Protein AF-A0A432QR15-F1 (afdb_monomer_lite)

Secondary structure (DSSP, 8-state):
--GGG-SSHHHHHHHHHHHHHTT-----S-HHHHHHHHHHHHHHHHH--------SSHHHHHHHHHHHHHHHGGG------

pLDDT: mean 71.97, std 10.01, range [46.84, 88.56]

Foldseek 3Di:
DDPVVDPDPVSVVVVVVVCVVVVNDDDDPDPVVVVVVVVVSVVVVVVPPDDDDDDPDPVVVVVVVVVCCVVQPPNDDDDDD

Structure (mmCIF, N/CA/C/O backbone):
data_AF-A0A432QR15-F1
#
_entry.id   AF-A0A432QR15-F1
#
loop_
_atom_site.group_PDB
_atom_site.id
_atom_site.type_symbol
_atom_site.label_atom_id
_atom_site.label_alt_id
_atom_site.label_comp_id
_atom_site.label_asym_id
_atom_site.label_entity_id
_atom_site.label_seq_id
_atom_site.pdbx_PDB_ins_code
_atom_site.Cartn_x
_atom_site.Cartn_y
_atom_site.Cartn_z
_atom_site.occupancy
_atom_site.B_iso_or_equiv
_atom_site.auth_seq_id
_atom_site.auth_comp_id
_atom_site.auth_asym_id
_atom_site.auth_atom_id
_atom_site.pdbx_PDB_model_num
ATOM 1 N N . MET A 1 1 ? 23.385 1.736 -22.490 1.00 49.28 1 MET A N 1
ATOM 2 C CA . MET A 1 1 ? 23.155 2.946 -21.646 1.00 49.28 1 MET A CA 1
ATOM 3 C C . MET A 1 1 ? 22.715 2.488 -20.264 1.00 49.28 1 MET A C 1
ATOM 5 O O . MET A 1 1 ? 21.668 1.863 -20.172 1.00 49.28 1 MET A O 1
ATOM 9 N N . GLY A 1 2 ? 23.510 2.734 -19.220 1.00 46.84 2 GLY A N 1
ATOM 10 C CA . GLY A 1 2 ? 23.182 2.310 -17.854 1.00 46.84 2 GLY A CA 1
ATOM 11 C C . GLY A 1 2 ? 22.242 3.287 -17.142 1.00 46.84 2 GLY A C 1
ATOM 12 O O . GLY A 1 2 ? 22.388 4.502 -17.282 1.00 46.84 2 GLY A O 1
ATOM 13 N N . PHE A 1 3 ? 21.314 2.760 -16.337 1.00 56.25 3 PHE A N 1
ATOM 14 C CA . PHE A 1 3 ? 20.426 3.530 -15.449 1.00 56.25 3 PHE A CA 1
ATOM 15 C C . PHE A 1 3 ? 21.166 4.220 -14.282 1.00 56.25 3 PHE A C 1
ATOM 17 O O . PHE A 1 3 ? 20.542 4.865 -13.448 1.00 56.25 3 PHE A O 1
ATOM 24 N N . GLU A 1 4 ? 22.502 4.163 -14.252 1.00 57.22 4 GLU A N 1
ATOM 25 C CA . GLU A 1 4 ? 23.383 4.795 -13.255 1.00 57.22 4 GLU A CA 1
ATOM 26 C C . GLU A 1 4 ? 23.275 6.333 -13.200 1.00 57.22 4 GLU A C 1
ATOM 28 O O . GLU A 1 4 ? 23.865 6.971 -12.331 1.00 57.22 4 GLU A O 1
ATOM 33 N N . ARG A 1 5 ? 22.540 6.952 -14.133 1.00 64.88 5 ARG A N 1
ATOM 34 C CA . ARG A 1 5 ? 22.347 8.406 -14.199 1.00 64.88 5 ARG A CA 1
ATOM 35 C C . ARG A 1 5 ? 21.180 8.917 -13.344 1.00 64.88 5 ARG A C 1
ATOM 37 O O . ARG A 1 5 ? 21.110 10.122 -13.107 1.00 64.88 5 ARG A O 1
ATOM 44 N N . PHE A 1 6 ? 20.281 8.042 -12.900 1.00 67.56 6 PHE A N 1
ATOM 45 C CA . PHE A 1 6 ? 19.085 8.428 -12.147 1.00 67.56 6 PHE A CA 1
ATOM 46 C C . PHE A 1 6 ? 19.329 8.301 -10.642 1.00 67.56 6 PHE A C 1
ATOM 48 O O . PHE A 1 6 ? 19.968 7.347 -10.196 1.00 67.56 6 PHE A O 1
ATOM 55 N N . LYS A 1 7 ? 18.863 9.277 -9.850 1.00 66.12 7 LYS A N 1
ATOM 56 C CA . LYS A 1 7 ? 19.124 9.313 -8.400 1.00 66.12 7 LYS A CA 1
ATOM 57 C C . LYS A 1 7 ? 18.051 8.590 -7.590 1.00 66.12 7 LYS A C 1
ATOM 59 O O . LYS A 1 7 ? 18.279 8.320 -6.411 1.00 66.12 7 LYS A O 1
ATOM 64 N N . SER A 1 8 ? 16.906 8.278 -8.192 1.00 72.19 8 SER A N 1
ATOM 65 C CA . SER A 1 8 ? 15.814 7.543 -7.557 1.00 72.19 8 SER A CA 1
ATOM 66 C C . SER A 1 8 ? 15.012 6.720 -8.566 1.00 72.19 8 SER A C 1
ATOM 68 O O . SER A 1 8 ? 14.991 7.016 -9.761 1.00 72.19 8 SER A O 1
ATOM 70 N N . ASP A 1 9 ? 14.308 5.705 -8.060 1.00 70.06 9 ASP A N 1
ATOM 71 C CA . ASP A 1 9 ? 13.393 4.875 -8.852 1.00 70.06 9 ASP A CA 1
ATOM 72 C C . ASP A 1 9 ? 12.219 5.700 -9.431 1.00 70.06 9 ASP A C 1
ATOM 74 O O . ASP A 1 9 ? 11.715 5.378 -10.504 1.00 70.06 9 ASP A O 1
ATOM 78 N N . GLU A 1 10 ? 11.811 6.789 -8.767 1.00 72.12 10 GLU A N 1
ATOM 79 C CA . GLU A 1 10 ? 10.792 7.730 -9.270 1.00 72.12 10 GLU A CA 1
ATOM 80 C C . GLU A 1 10 ? 11.266 8.481 -10.520 1.00 72.12 10 GLU A C 1
ATOM 82 O O . GLU A 1 10 ? 10.542 8.514 -11.513 1.00 72.12 10 GLU A O 1
ATOM 87 N N . GLU A 1 11 ? 12.507 8.984 -10.533 1.00 71.88 11 GLU A N 1
ATOM 88 C CA . GLU A 1 11 ? 13.061 9.662 -11.716 1.00 71.88 11 GLU A CA 1
ATOM 89 C C . GLU A 1 11 ? 13.169 8.718 -12.922 1.00 71.88 11 GLU A C 1
ATOM 91 O O . GLU A 1 11 ? 13.032 9.148 -14.069 1.00 71.88 11 GLU A O 1
ATOM 96 N N . ILE A 1 12 ? 13.400 7.425 -12.673 1.00 74.06 12 ILE A N 1
ATOM 97 C CA . ILE A 1 12 ? 13.429 6.399 -13.720 1.00 74.06 12 ILE A CA 1
ATOM 98 C C . ILE A 1 12 ? 12.032 6.218 -14.318 1.00 74.06 12 ILE A C 1
ATOM 100 O O . ILE A 1 12 ? 11.898 6.172 -15.540 1.00 74.06 12 ILE A O 1
ATOM 104 N N . MET A 1 13 ? 10.998 6.132 -13.478 1.00 71.75 13 MET A N 1
ATOM 105 C CA . MET A 1 13 ? 9.616 5.926 -13.923 1.00 71.75 13 MET A CA 1
ATOM 106 C C . MET A 1 13 ? 9.075 7.147 -14.674 1.00 71.75 13 MET A C 1
ATOM 108 O O . MET A 1 13 ? 8.528 6.982 -15.761 1.00 71.75 13 MET A O 1
ATOM 112 N N . GLU A 1 14 ? 9.312 8.364 -14.173 1.00 79.06 14 GLU A N 1
ATOM 113 C CA . GLU A 1 14 ? 8.925 9.602 -14.868 1.00 79.06 14 GLU A CA 1
ATOM 114 C C . GLU A 1 14 ? 9.640 9.755 -16.217 1.00 79.06 14 GLU A C 1
ATOM 116 O O . GLU A 1 14 ? 9.046 10.190 -17.206 1.00 79.06 14 GLU A O 1
ATOM 121 N N . TRP A 1 15 ? 10.921 9.380 -16.292 1.00 78.81 15 TRP A N 1
ATOM 122 C CA . TRP A 1 15 ? 11.647 9.365 -17.560 1.00 78.81 15 TRP A CA 1
ATOM 123 C C . TRP A 1 15 ? 11.064 8.331 -18.533 1.00 78.81 15 TRP A C 1
ATOM 125 O O . TRP A 1 15 ? 10.853 8.648 -19.704 1.00 78.81 15 TRP A O 1
ATOM 135 N N . PHE A 1 16 ? 10.746 7.125 -18.055 1.00 71.56 16 PHE A N 1
ATOM 136 C CA . PHE A 1 16 ? 10.138 6.075 -18.873 1.00 71.56 16 PHE A CA 1
ATOM 137 C C . PHE A 1 16 ? 8.764 6.467 -19.418 1.00 71.56 16 PHE A C 1
ATOM 139 O O . PHE A 1 16 ? 8.491 6.224 -20.594 1.00 71.56 16 PHE A O 1
ATOM 146 N N . GLU A 1 17 ? 7.910 7.069 -18.589 1.00 73.38 17 GLU A N 1
ATOM 147 C CA . GLU A 1 17 ? 6.593 7.550 -19.014 1.00 73.38 17 GLU A CA 1
ATOM 148 C C . GLU A 1 17 ? 6.730 8.615 -20.103 1.00 73.38 17 GLU A C 1
ATOM 150 O O . GLU A 1 17 ? 6.110 8.489 -21.160 1.00 73.38 17 GLU A O 1
ATOM 155 N N . ARG A 1 18 ? 7.628 9.591 -19.918 1.00 75.88 18 ARG A N 1
ATOM 156 C CA . ARG A 1 18 ? 7.863 10.649 -20.912 1.00 75.88 18 ARG A CA 1
ATOM 157 C C . ARG A 1 18 ? 8.415 10.126 -22.235 1.00 75.88 18 ARG A C 1
ATOM 159 O O . ARG A 1 18 ? 7.983 10.590 -23.288 1.00 75.88 18 ARG A O 1
ATOM 166 N N . GLU A 1 19 ? 9.358 9.185 -22.216 1.00 70.94 19 GLU A N 1
ATOM 167 C CA . GLU A 1 19 ? 9.901 8.602 -23.452 1.00 70.94 19 GLU A CA 1
ATOM 168 C C . GLU A 1 19 ? 8.867 7.715 -24.168 1.00 70.94 19 GLU A C 1
ATOM 170 O O . GLU A 1 19 ? 8.786 7.753 -25.398 1.00 70.94 19 GLU A O 1
ATOM 175 N N . MET A 1 20 ? 8.023 6.979 -23.428 1.00 68.31 20 MET A N 1
ATOM 176 C CA . MET A 1 20 ? 6.898 6.238 -24.016 1.00 68.31 20 MET A CA 1
ATOM 177 C C . MET A 1 20 ? 5.850 7.164 -24.638 1.00 68.31 20 MET A C 1
ATOM 179 O O . MET A 1 20 ? 5.425 6.909 -25.764 1.00 68.31 20 MET A O 1
ATOM 183 N N . GLU A 1 21 ? 5.450 8.239 -23.951 1.00 72.19 21 GLU A N 1
ATOM 184 C CA . GLU A 1 21 ? 4.515 9.236 -24.495 1.00 72.19 21 GLU A CA 1
ATOM 185 C C . GLU A 1 21 ? 5.084 9.940 -25.734 1.00 72.19 21 GLU A C 1
ATOM 187 O O . GLU A 1 21 ? 4.349 10.236 -26.677 1.00 72.19 21 GLU A O 1
ATOM 192 N N . ALA A 1 22 ? 6.400 10.160 -25.770 1.00 73.69 22 ALA A N 1
ATOM 193 C CA . ALA A 1 22 ? 7.098 10.716 -26.925 1.00 73.69 22 ALA A CA 1
ATOM 194 C C . ALA A 1 22 ? 7.280 9.710 -28.081 1.00 73.69 22 ALA A C 1
ATOM 196 O O . ALA A 1 22 ? 7.703 10.104 -29.169 1.00 73.69 22 ALA A O 1
ATOM 197 N N . GLY A 1 23 ? 6.977 8.422 -27.873 1.00 62.09 23 GLY A N 1
ATOM 198 C CA . GLY A 1 23 ? 7.203 7.360 -28.858 1.00 62.09 23 GLY A CA 1
ATOM 199 C C . GLY A 1 23 ? 8.686 7.053 -29.107 1.00 62.09 23 GLY A C 1
ATOM 200 O O . GLY A 1 23 ? 9.031 6.457 -30.130 1.00 62.09 23 GLY A O 1
ATOM 201 N N . ASN A 1 24 ? 9.569 7.457 -28.191 1.00 63.12 24 ASN A N 1
ATOM 202 C CA . ASN A 1 24 ? 11.001 7.215 -28.276 1.00 63.12 24 ASN A CA 1
ATOM 203 C C . ASN A 1 24 ? 11.325 5.828 -27.720 1.00 63.12 24 ASN A C 1
ATOM 205 O O . ASN A 1 24 ? 11.417 5.600 -26.514 1.00 63.12 24 ASN A O 1
ATOM 209 N N . PHE A 1 25 ? 11.534 4.874 -28.621 1.00 58.41 25 PHE A N 1
ATOM 210 C CA . PHE A 1 25 ? 11.966 3.536 -28.244 1.00 58.41 25 PHE A CA 1
ATOM 211 C C . PHE A 1 25 ? 13.481 3.519 -28.041 1.00 58.41 25 PHE A C 1
ATOM 213 O O . PHE A 1 25 ? 14.257 3.522 -28.998 1.00 58.41 25 PHE A O 1
ATOM 220 N N . VAL A 1 26 ? 13.909 3.490 -26.780 1.00 60.44 26 VAL A N 1
ATOM 221 C CA . VAL A 1 26 ? 15.322 3.335 -26.429 1.00 60.44 26 VAL A CA 1
ATOM 222 C C . VAL A 1 26 ? 15.711 1.863 -26.563 1.00 60.44 26 VAL A C 1
ATOM 224 O O . VAL A 1 26 ? 15.150 0.987 -25.904 1.00 60.44 26 VAL A O 1
ATOM 227 N N . SER A 1 27 ? 16.688 1.575 -27.422 1.00 55.53 27 SER A N 1
ATOM 228 C CA . SER A 1 27 ? 17.266 0.239 -27.556 1.00 55.53 27 SER A CA 1
ATOM 229 C C . SER A 1 27 ? 18.042 -0.123 -26.289 1.00 55.53 27 SER A C 1
ATOM 231 O O . SER A 1 27 ? 19.095 0.453 -26.006 1.00 55.53 27 SER A O 1
ATOM 233 N N . VAL A 1 28 ? 17.516 -1.080 -25.528 1.00 59.53 28 VAL A N 1
ATOM 234 C CA . VAL A 1 28 ? 18.195 -1.668 -24.371 1.00 59.53 28 VAL A CA 1
ATOM 235 C C . VAL A 1 28 ? 19.147 -2.768 -24.840 1.00 59.53 28 VAL A C 1
ATOM 237 O O . VAL A 1 28 ? 18.766 -3.630 -25.627 1.00 59.53 28 VAL A O 1
ATOM 240 N N . GLU A 1 29 ? 20.393 -2.740 -24.362 1.00 56.09 29 GLU A N 1
ATOM 241 C CA . GLU A 1 29 ? 21.420 -3.729 -24.735 1.00 56.09 29 GLU A CA 1
ATOM 242 C C . GLU A 1 29 ? 21.056 -5.146 -24.262 1.00 56.09 29 GLU A C 1
ATOM 244 O O . GLU A 1 29 ? 21.439 -6.127 -24.894 1.00 56.09 29 GLU A O 1
ATOM 249 N N . ASN A 1 30 ? 20.260 -5.255 -23.191 1.00 68.06 30 ASN A N 1
ATOM 250 C CA . ASN A 1 30 ? 19.753 -6.517 -22.669 1.00 68.06 30 ASN A CA 1
ATOM 251 C C . ASN A 1 30 ? 18.255 -6.415 -22.326 1.00 68.06 30 ASN A C 1
ATOM 253 O O . ASN A 1 30 ? 17.861 -5.929 -21.264 1.00 68.06 30 ASN A O 1
ATOM 257 N N . LEU A 1 31 ? 17.410 -6.888 -23.248 1.00 65.88 31 LEU A N 1
ATOM 258 C CA . LEU A 1 31 ? 15.950 -6.878 -23.113 1.00 65.88 31 LEU A CA 1
ATOM 259 C C . LEU A 1 31 ? 15.462 -7.682 -21.894 1.00 65.88 31 LEU A C 1
ATOM 261 O O . LEU A 1 31 ? 14.456 -7.317 -21.288 1.00 65.88 31 LEU A O 1
ATOM 265 N N . GLU A 1 32 ? 16.143 -8.774 -21.534 1.00 67.94 32 GLU A N 1
ATOM 266 C CA . GLU A 1 32 ? 15.759 -9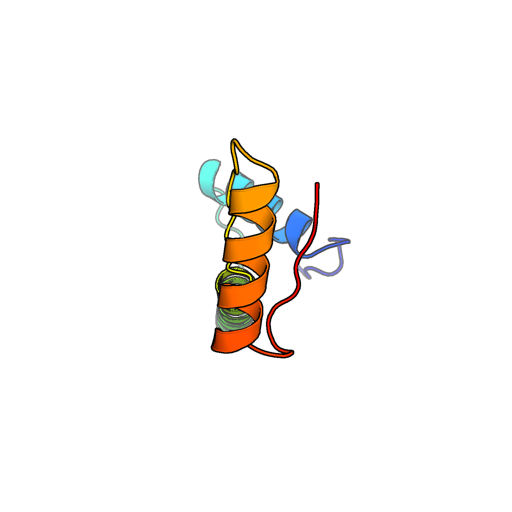.587 -20.373 1.00 67.94 32 GLU A CA 1
ATOM 267 C C . GLU A 1 32 ? 16.019 -8.858 -19.055 1.00 67.94 32 GLU A C 1
ATOM 269 O O . GLU A 1 32 ? 15.170 -8.875 -18.165 1.00 67.94 32 GLU A O 1
ATOM 274 N N . GLU A 1 33 ? 17.150 -8.162 -18.947 1.00 63.75 33 GLU A N 1
ATOM 275 C CA . GLU A 1 33 ? 17.492 -7.381 -17.756 1.00 63.75 33 GLU A CA 1
ATOM 276 C C . GLU A 1 33 ? 16.541 -6.192 -17.572 1.00 63.75 33 GLU A C 1
ATOM 278 O O . GLU A 1 33 ? 16.036 -5.966 -16.472 1.00 63.75 33 GLU A O 1
ATOM 283 N N . ALA A 1 34 ? 16.188 -5.507 -18.665 1.00 63.66 34 ALA A N 1
ATOM 284 C CA . ALA A 1 34 ? 15.199 -4.431 -18.642 1.00 63.66 34 ALA A CA 1
ATOM 285 C C . ALA A 1 34 ? 13.804 -4.930 -18.220 1.00 63.66 34 ALA A C 1
ATOM 287 O O . ALA A 1 34 ? 13.141 -4.302 -17.393 1.00 63.66 34 ALA A O 1
ATOM 288 N N . LYS A 1 35 ? 13.364 -6.091 -18.733 1.00 72.62 35 LYS A N 1
ATOM 289 C CA . LYS A 1 35 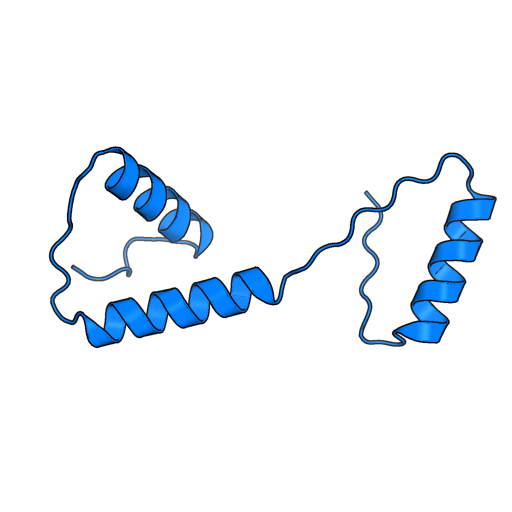? 12.098 -6.720 -18.315 1.00 72.62 35 LYS A CA 1
ATOM 290 C C . LYS A 1 35 ? 12.106 -7.090 -16.837 1.00 72.62 35 LYS A C 1
ATOM 292 O O . LYS A 1 35 ? 11.094 -6.898 -16.166 1.00 72.62 35 LYS A O 1
ATOM 297 N N . LYS A 1 36 ? 13.228 -7.604 -16.329 1.00 72.19 36 LYS A N 1
ATOM 298 C CA . LYS A 1 36 ? 13.375 -7.957 -14.915 1.00 72.19 36 LYS A CA 1
ATOM 299 C C . LYS A 1 36 ? 13.313 -6.715 -14.022 1.00 72.19 36 LYS A C 1
ATOM 301 O O . LYS A 1 36 ? 12.530 -6.709 -13.078 1.00 72.19 36 LYS A O 1
ATOM 306 N N . GLY A 1 37 ? 14.033 -5.649 -14.377 1.00 71.25 37 GLY A N 1
ATOM 307 C C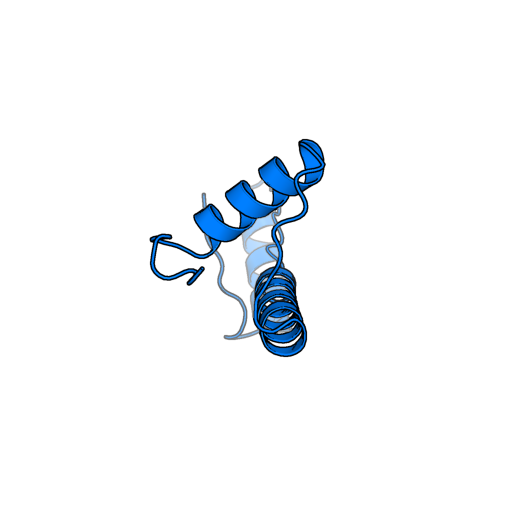A . GLY A 1 37 ? 14.004 -4.380 -13.645 1.00 71.25 37 GLY A CA 1
ATOM 308 C C . GLY A 1 37 ? 12.611 -3.746 -13.607 1.00 71.25 37 GLY A C 1
ATOM 309 O O . GLY A 1 37 ? 12.152 -3.336 -12.543 1.00 71.25 37 GLY A O 1
ATOM 310 N N . LEU A 1 38 ? 11.893 -3.750 -14.736 1.00 71.69 38 LEU A N 1
ATOM 311 C CA . LEU A 1 38 ? 10.504 -3.279 -14.807 1.00 71.69 38 LEU A CA 1
ATOM 312 C C . LEU A 1 38 ? 9.550 -4.146 -13.982 1.00 71.69 38 LEU A C 1
ATOM 314 O O . LEU A 1 38 ? 8.689 -3.609 -13.293 1.00 71.69 38 LEU A O 1
ATOM 318 N N . ALA A 1 39 ? 9.700 -5.472 -14.014 1.00 71.44 39 ALA A N 1
ATOM 319 C CA . ALA A 1 39 ? 8.881 -6.371 -13.207 1.00 71.44 39 ALA A CA 1
ATO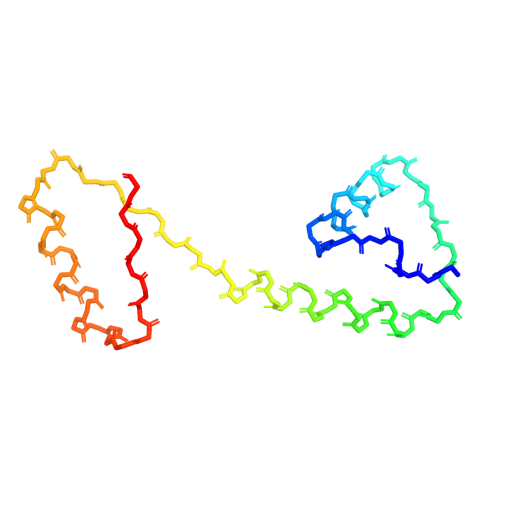M 320 C C . ALA A 1 39 ? 9.125 -6.165 -11.703 1.00 71.44 39 ALA A C 1
ATOM 322 O O . ALA A 1 39 ? 8.171 -6.124 -10.932 1.00 71.44 39 ALA A O 1
ATOM 323 N N . GLU A 1 40 ? 10.377 -5.979 -11.281 1.00 71.50 40 GLU A N 1
ATOM 324 C CA . GLU A 1 40 ? 10.730 -5.697 -9.885 1.00 71.50 40 GLU A CA 1
ATOM 325 C C . GLU A 1 40 ? 10.284 -4.298 -9.438 1.00 71.50 40 GLU A C 1
ATOM 327 O O . GLU A 1 40 ? 9.889 -4.122 -8.285 1.00 71.50 40 GLU A O 1
ATOM 332 N N . ALA A 1 41 ? 10.326 -3.298 -10.323 1.00 67.62 41 ALA A N 1
ATOM 333 C CA . ALA A 1 41 ? 9.801 -1.959 -10.059 1.00 67.62 41 ALA A CA 1
ATOM 334 C C . ALA A 1 41 ? 8.268 -1.967 -9.960 1.00 67.62 41 ALA A C 1
ATOM 336 O O . ALA A 1 41 ? 7.708 -1.412 -9.016 1.00 67.62 41 ALA A O 1
ATOM 337 N N . ALA A 1 42 ? 7.587 -2.665 -10.873 1.00 64.50 42 ALA A N 1
ATOM 338 C CA . ALA A 1 42 ? 6.139 -2.839 -10.848 1.00 64.50 42 ALA A CA 1
ATOM 339 C C . ALA A 1 42 ? 5.681 -3.634 -9.618 1.00 64.50 42 ALA A C 1
ATOM 341 O O . ALA A 1 42 ? 4.700 -3.259 -8.985 1.00 64.50 42 ALA A O 1
ATOM 342 N N . ASP A 1 43 ? 6.401 -4.689 -9.228 1.00 66.94 43 ASP A N 1
ATOM 343 C CA . ASP A 1 43 ? 6.116 -5.460 -8.014 1.00 66.94 43 ASP A CA 1
ATOM 344 C C . ASP A 1 43 ? 6.331 -4.616 -6.746 1.00 66.94 43 ASP A C 1
ATOM 346 O O . ASP A 1 43 ? 5.502 -4.644 -5.837 1.00 66.94 43 ASP A O 1
ATOM 350 N N . ARG A 1 44 ? 7.379 -3.781 -6.701 1.00 62.91 44 ARG A N 1
ATOM 351 C CA . ARG A 1 44 ? 7.589 -2.803 -5.618 1.00 62.91 44 ARG A CA 1
ATOM 352 C C . ARG A 1 44 ? 6.484 -1.745 -5.558 1.00 62.91 44 ARG A C 1
ATOM 354 O O . ARG A 1 44 ? 5.989 -1.458 -4.468 1.00 62.91 44 ARG A O 1
ATOM 361 N N . ALA A 1 45 ? 6.065 -1.209 -6.701 1.00 60.72 45 ALA A N 1
ATOM 362 C CA . ALA A 1 45 ? 4.973 -0.243 -6.788 1.00 60.72 45 ALA A CA 1
ATOM 363 C C . ALA A 1 45 ? 3.628 -0.869 -6.376 1.00 60.72 45 ALA A C 1
ATOM 365 O O . ALA A 1 45 ? 2.886 -0.288 -5.590 1.00 60.72 45 ALA A O 1
ATOM 366 N N . LEU A 1 46 ? 3.344 -2.098 -6.818 1.00 59.12 46 LEU A N 1
ATOM 367 C CA . LEU A 1 46 ? 2.137 -2.845 -6.451 1.00 59.12 46 LEU A CA 1
ATOM 368 C C . LEU A 1 46 ? 2.124 -3.279 -4.980 1.00 59.12 46 LEU A C 1
ATOM 370 O O . LEU A 1 46 ? 1.045 -3.405 -4.399 1.00 59.12 46 LEU A O 1
ATOM 374 N N . LYS A 1 47 ? 3.292 -3.498 -4.367 1.00 61.53 47 LYS A N 1
ATOM 375 C CA . LYS A 1 47 ? 3.422 -3.764 -2.926 1.00 61.53 47 LYS A CA 1
ATOM 376 C C . LYS A 1 47 ? 3.161 -2.522 -2.070 1.00 61.53 47 LYS A C 1
ATOM 378 O O . LYS A 1 47 ? 2.709 -2.673 -0.938 1.00 61.53 47 LYS A O 1
ATOM 383 N N . ARG A 1 48 ? 3.356 -1.309 -2.599 1.00 57.50 48 ARG A N 1
ATOM 384 C CA . ARG A 1 48 ? 2.954 -0.046 -1.952 1.00 57.50 48 ARG A CA 1
ATOM 385 C C . ARG A 1 48 ? 1.490 0.285 -2.257 1.00 57.50 48 ARG A C 1
ATOM 387 O O . ARG A 1 48 ? 1.171 1.255 -2.934 1.00 57.50 48 ARG A O 1
ATOM 394 N N . ARG A 1 49 ? 0.566 -0.535 -1.751 1.00 63.00 49 ARG A N 1
ATOM 395 C CA . ARG A 1 49 ? -0.865 -0.190 -1.743 1.00 63.00 49 ARG A CA 1
ATOM 396 C C . ARG A 1 49 ? -1.173 0.655 -0.515 1.00 63.00 49 ARG A C 1
ATOM 398 O O . ARG A 1 49 ? -1.498 0.126 0.542 1.00 63.00 49 ARG A O 1
ATOM 405 N N . GLU A 1 50 ? -1.061 1.967 -0.669 1.00 64.81 50 GLU A N 1
ATOM 406 C CA . GLU A 1 50 ? -1.501 2.925 0.343 1.00 64.81 50 GLU A CA 1
ATOM 407 C C . GLU A 1 50 ? -3.026 3.079 0.283 1.00 64.81 50 GLU A C 1
ATOM 409 O O . GLU A 1 50 ? -3.598 3.369 -0.769 1.00 64.81 50 GLU A O 1
ATOM 414 N N . LEU A 1 51 ? -3.702 2.887 1.416 1.00 69.44 51 LEU A N 1
ATOM 415 C CA . LEU A 1 51 ? -5.137 3.123 1.540 1.00 69.44 51 LEU A CA 1
ATOM 416 C C . LEU A 1 51 ? -5.354 4.439 2.293 1.00 69.44 51 LEU A C 1
ATOM 418 O O . LEU A 1 51 ? -5.026 4.539 3.474 1.00 69.44 51 LEU A O 1
ATOM 422 N N . ARG A 1 52 ? -5.912 5.452 1.625 1.00 75.25 52 ARG A N 1
ATOM 4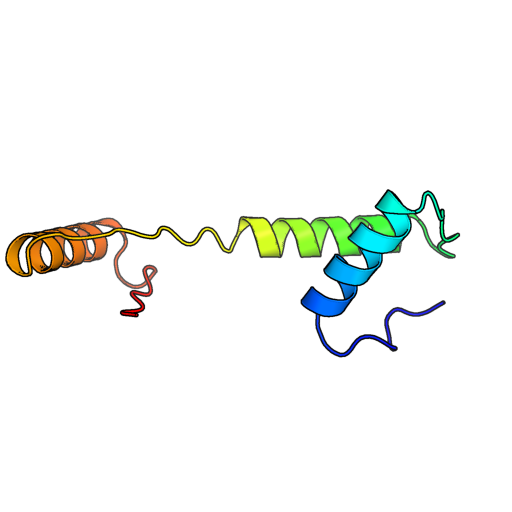23 C CA . ARG A 1 52 ? -6.248 6.737 2.257 1.00 75.25 52 ARG A CA 1
ATOM 424 C C . ARG A 1 52 ? -7.695 6.717 2.736 1.00 75.25 52 ARG A C 1
ATOM 426 O O . ARG A 1 52 ? -8.608 6.535 1.934 1.00 75.25 52 ARG A O 1
ATOM 433 N N . LEU A 1 53 ? -7.898 6.924 4.034 1.00 75.94 53 LEU A N 1
ATOM 434 C CA . LEU A 1 53 ? -9.217 7.035 4.654 1.00 75.94 53 LEU A CA 1
ATOM 435 C C . LEU A 1 53 ? -9.392 8.441 5.220 1.00 75.94 53 LEU A C 1
ATOM 437 O O . LEU A 1 53 ? -8.539 8.930 5.958 1.00 75.94 53 LEU A O 1
ATOM 441 N N . LEU A 1 54 ? -10.502 9.082 4.866 1.00 82.12 54 LEU A N 1
ATOM 442 C CA . LEU A 1 54 ? -10.882 10.391 5.382 1.00 82.12 54 LEU A CA 1
ATOM 443 C C . LEU A 1 54 ? -11.978 10.203 6.426 1.00 82.12 54 LEU A C 1
ATOM 445 O O . LEU A 1 54 ? -12.967 9.519 6.166 1.00 82.12 54 LEU A O 1
ATOM 449 N N . PHE A 1 55 ? -11.803 10.826 7.588 1.00 82.25 55 PHE A N 1
ATOM 450 C CA . PHE A 1 55 ? -12.763 10.770 8.684 1.00 82.25 55 PHE A CA 1
ATOM 451 C C . PHE A 1 55 ? -13.311 12.161 8.964 1.00 82.25 55 PHE A C 1
ATOM 453 O O . PHE A 1 55 ? -12.561 13.121 9.125 1.00 82.25 55 PHE A O 1
ATOM 460 N N . THR A 1 56 ? -14.631 12.250 9.042 1.00 82.81 56 THR A N 1
ATOM 461 C CA . THR A 1 56 ? -15.367 13.469 9.392 1.00 82.81 56 THR A CA 1
ATOM 462 C C . THR A 1 56 ? -15.456 13.698 10.897 1.00 82.81 56 THR A C 1
ATOM 464 O O . THR A 1 56 ? -15.697 14.821 11.331 1.00 82.81 56 THR A O 1
ATOM 467 N N . SER A 1 57 ? -15.245 12.648 11.693 1.00 87.94 57 SER A N 1
ATOM 468 C CA . SER A 1 57 ? -15.285 12.677 13.152 1.00 87.94 57 SER A CA 1
ATOM 469 C C . SER A 1 57 ? -14.017 12.051 13.748 1.00 87.94 57 SER A C 1
ATOM 471 O O . SER A 1 57 ? -13.570 10.999 13.273 1.00 87.94 57 SER A O 1
ATOM 473 N N . PRO A 1 58 ? -13.448 12.641 14.817 1.00 85.69 58 PRO A N 1
ATOM 474 C CA . PRO A 1 58 ? -12.327 12.039 15.535 1.00 85.69 58 PRO A CA 1
ATOM 475 C C . PRO A 1 58 ? -12.691 10.678 16.158 1.00 85.69 58 PRO A C 1
ATOM 477 O O . PRO A 1 58 ? -11.860 9.774 16.177 1.00 85.69 58 PRO A O 1
ATOM 480 N N . GLU A 1 59 ? -13.944 10.483 16.577 1.00 87.62 59 GLU A N 1
ATOM 481 C CA . GLU A 1 59 ? -14.410 9.213 17.152 1.00 87.62 59 GLU A CA 1
ATOM 482 C C . GLU A 1 59 ? -14.461 8.088 16.106 1.00 87.62 59 GLU A C 1
ATOM 484 O O . GLU A 1 59 ? -14.179 6.925 16.407 1.00 87.62 59 GLU A O 1
ATOM 489 N N . GLU A 1 60 ? -14.821 8.419 14.861 1.00 84.94 60 GLU A N 1
ATOM 490 C CA . GLU A 1 60 ? -14.823 7.462 13.747 1.00 84.94 60 GLU A CA 1
ATOM 491 C C . GLU A 1 60 ? -13.398 7.068 13.356 1.00 84.94 60 GLU A C 1
ATOM 493 O O . GLU A 1 60 ? -13.130 5.890 13.106 1.00 84.94 60 GLU A O 1
ATOM 498 N N . LYS A 1 61 ? -12.474 8.036 13.383 1.00 85.62 61 LYS A N 1
ATOM 499 C CA . LYS A 1 61 ? -11.047 7.807 13.149 1.00 85.62 61 LYS A CA 1
ATOM 500 C C . LYS A 1 61 ? -10.464 6.831 14.171 1.00 85.62 61 LYS A C 1
ATOM 502 O O . LYS A 1 61 ? -9.835 5.850 13.779 1.00 85.62 61 LYS A O 1
ATOM 507 N N . GLU A 1 62 ? -10.709 7.040 15.465 1.00 87.75 62 GLU A N 1
ATOM 508 C CA . GLU A 1 62 ? -10.212 6.139 16.516 1.00 87.75 62 GLU A CA 1
ATOM 509 C C . GLU A 1 62 ? -10.762 4.715 16.380 1.00 87.75 62 GLU A C 1
ATOM 511 O O . GLU A 1 62 ? -10.008 3.741 16.473 1.00 87.75 62 GLU A O 1
ATOM 516 N N . LYS A 1 63 ? -12.067 4.573 16.110 1.00 88.56 63 LYS A N 1
ATOM 517 C CA . LYS A 1 63 ? -12.688 3.258 15.894 1.00 88.56 63 LYS A CA 1
ATOM 518 C C . LYS A 1 63 ? -12.077 2.537 14.697 1.00 88.56 63 LYS A C 1
ATOM 520 O O . LYS A 1 63 ? -11.756 1.355 14.803 1.00 88.56 63 LYS A O 1
ATOM 525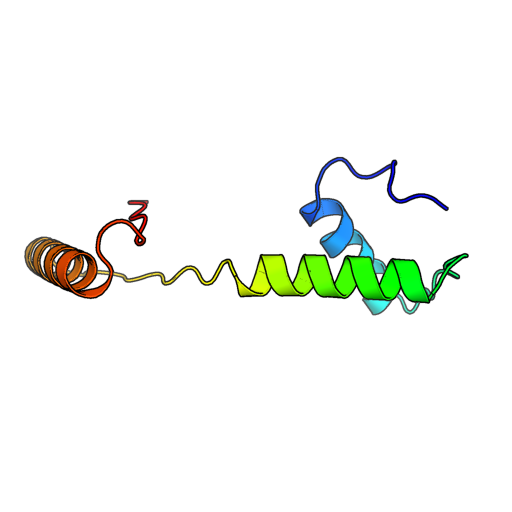 N N . ALA A 1 64 ? -11.886 3.237 13.582 1.00 86.06 64 ALA A N 1
ATOM 526 C CA . ALA A 1 64 ? -11.299 2.654 12.384 1.00 86.06 64 ALA A CA 1
ATOM 527 C C . ALA A 1 64 ? -9.840 2.235 12.605 1.00 86.06 64 ALA A C 1
ATOM 529 O O . ALA A 1 64 ? -9.474 1.114 12.261 1.00 86.06 64 ALA A O 1
ATOM 530 N N . ILE A 1 65 ? -9.028 3.079 13.251 1.00 87.25 65 ILE A N 1
ATOM 531 C CA . ILE A 1 65 ? -7.639 2.750 13.606 1.00 87.25 65 ILE A CA 1
ATOM 532 C C . ILE A 1 65 ? -7.589 1.486 14.466 1.00 87.25 65 ILE A C 1
ATOM 534 O O . ILE A 1 65 ? -6.768 0.602 14.221 1.00 87.25 65 ILE A O 1
ATOM 538 N N . ARG A 1 66 ? -8.476 1.377 15.458 1.00 88.44 66 ARG A N 1
ATOM 539 C CA . ARG A 1 66 ? -8.538 0.207 16.334 1.00 88.44 66 ARG A CA 1
ATOM 540 C C . ARG A 1 66 ? -8.867 -1.073 15.563 1.00 88.44 66 ARG A C 1
ATOM 542 O O . ARG A 1 66 ? -8.153 -2.057 15.718 1.00 88.44 66 ARG A O 1
ATOM 549 N N . VAL A 1 67 ? -9.885 -1.044 14.700 1.00 88.38 67 VAL A N 1
ATOM 550 C CA . VAL A 1 67 ? -10.266 -2.197 13.864 1.00 88.38 67 VAL A CA 1
ATOM 551 C C . VAL A 1 67 ? -9.135 -2.594 12.917 1.00 88.38 67 VAL A C 1
ATOM 553 O O . VAL A 1 67 ? -8.819 -3.774 12.786 1.00 88.38 67 VAL A O 1
ATOM 556 N N . LEU A 1 68 ? -8.488 -1.617 12.279 1.00 85.75 68 LEU A N 1
ATOM 557 C CA . LEU A 1 68 ? -7.380 -1.878 11.365 1.00 85.75 68 LEU A CA 1
ATOM 558 C C . LEU A 1 68 ? -6.180 -2.501 12.097 1.00 85.75 68 LEU A C 1
ATOM 560 O O . LEU A 1 68 ? -5.587 -3.452 11.591 1.00 85.75 68 LEU A O 1
ATOM 564 N N . LYS A 1 69 ? -5.869 -2.043 13.314 1.00 85.44 69 LYS A N 1
ATOM 565 C CA . LYS A 1 69 ? -4.838 -2.664 14.158 1.00 85.44 69 LYS A CA 1
ATOM 566 C C . LYS A 1 69 ? -5.213 -4.079 14.604 1.00 85.44 69 LYS A C 1
ATOM 568 O O . LYS A 1 69 ? -4.342 -4.940 14.605 1.00 85.44 69 LYS A O 1
ATOM 573 N N . GLU A 1 70 ? -6.476 -4.344 14.946 1.00 88.56 70 GLU A N 1
ATOM 574 C CA . GLU A 1 70 ? -6.929 -5.703 15.293 1.00 88.56 70 GLU A CA 1
ATOM 575 C C . GLU A 1 70 ? -6.814 -6.673 14.107 1.00 88.56 70 GLU A C 1
ATOM 577 O O . GLU A 1 70 ? -6.401 -7.816 14.287 1.00 88.56 70 GLU A O 1
ATOM 582 N N . LEU A 1 71 ? -7.145 -6.225 12.893 1.00 82.94 71 LEU A N 1
ATOM 583 C CA . LEU A 1 71 ? -7.145 -7.080 11.702 1.00 82.94 71 LEU A CA 1
ATOM 584 C C . LEU A 1 71 ? -5.749 -7.312 11.115 1.00 82.94 71 LEU A C 1
ATOM 586 O O . LEU A 1 71 ? -5.447 -8.417 10.666 1.00 82.94 71 LEU A O 1
ATOM 590 N N . PHE A 1 72 ? -4.913 -6.274 11.078 1.00 82.38 72 PHE A N 1
ATOM 591 C CA . PHE A 1 72 ? -3.632 -6.305 10.364 1.00 82.38 72 PHE A CA 1
ATOM 592 C C . PHE A 1 72 ? -2.408 -6.342 11.292 1.00 82.38 72 PHE A C 1
ATOM 594 O O . PHE A 1 72 ? -1.306 -6.659 10.834 1.00 82.38 72 PHE A O 1
ATOM 601 N N . GLY A 1 73 ? -2.585 -6.082 12.591 1.00 78.38 73 GLY A N 1
ATOM 602 C CA . GLY A 1 73 ? -1.519 -6.137 13.590 1.00 78.38 73 GLY A CA 1
ATOM 603 C C . GLY A 1 73 ? -0.342 -5.217 13.260 1.00 78.38 73 GLY A C 1
ATOM 604 O O . GLY A 1 73 ? -0.514 -4.106 12.764 1.00 78.38 73 GLY A O 1
ATOM 605 N N . GLU A 1 74 ? 0.874 -5.704 13.510 1.00 73.38 74 GLU A N 1
ATOM 606 C CA . GLU A 1 74 ? 2.134 -4.964 13.317 1.00 73.38 74 GLU A CA 1
ATOM 607 C C . GLU A 1 74 ? 2.510 -4.730 11.844 1.00 73.38 74 GLU A C 1
ATOM 609 O O . GLU A 1 74 ? 3.467 -4.019 11.556 1.00 73.38 74 GLU A O 1
ATOM 614 N N . LYS A 1 75 ? 1.771 -5.318 10.892 1.00 72.81 75 LYS A N 1
ATOM 615 C CA . LYS A 1 75 ? 2.025 -5.147 9.451 1.00 72.81 75 LYS A CA 1
ATOM 616 C C . LYS A 1 75 ? 1.397 -3.875 8.877 1.00 72.81 75 LYS A C 1
ATOM 618 O O . LYS A 1 75 ? 1.580 -3.598 7.695 1.00 72.81 75 LYS A O 1
ATOM 623 N N . LEU A 1 76 ? 0.628 -3.146 9.684 1.00 77.25 76 LEU A N 1
ATOM 624 C CA . LEU A 1 76 ? -0.045 -1.917 9.291 1.00 77.25 76 LEU A CA 1
ATOM 625 C C . LEU A 1 76 ? 0.693 -0.703 9.856 1.00 77.25 76 LEU A C 1
ATOM 627 O O . LEU A 1 76 ? 0.693 -0.467 11.063 1.00 77.25 76 LEU A O 1
ATOM 631 N N . GLU A 1 77 ? 1.253 0.101 8.962 1.00 77.38 77 GLU A N 1
ATOM 632 C CA . GLU A 1 77 ? 1.788 1.418 9.286 1.00 77.38 77 GLU A CA 1
ATOM 633 C C . GLU A 1 77 ? 0.697 2.476 9.069 1.00 77.38 77 GLU A C 1
ATOM 635 O O . GLU A 1 77 ? 0.073 2.533 8.009 1.00 77.38 77 GLU A O 1
ATOM 640 N N . ILE A 1 78 ? 0.425 3.286 10.095 1.00 78.81 78 ILE A N 1
ATOM 641 C CA . ILE A 1 78 ? -0.575 4.358 10.040 1.00 78.81 78 ILE A CA 1
ATOM 642 C C . ILE A 1 78 ? 0.172 5.683 10.025 1.00 78.81 78 ILE A C 1
ATOM 644 O O . ILE A 1 78 ? 0.844 6.024 10.996 1.00 78.81 78 ILE A O 1
ATOM 648 N N . ILE A 1 79 ? 0.020 6.424 8.934 1.00 73.94 79 ILE A N 1
ATOM 649 C CA . ILE A 1 79 ? 0.613 7.746 8.752 1.00 73.94 79 ILE A CA 1
ATOM 650 C C . ILE A 1 79 ? -0.523 8.769 8.815 1.00 73.94 79 ILE A C 1
ATOM 652 O O . ILE A 1 79 ? -1.448 8.730 8.003 1.00 73.94 79 ILE A O 1
ATOM 656 N N . GLU A 1 80 ? -0.479 9.655 9.810 1.00 72.38 80 GLU A N 1
ATOM 657 C CA . GLU A 1 80 ? -1.419 10.771 9.945 1.00 72.38 80 GLU A CA 1
ATOM 658 C C . GLU A 1 80 ? -0.854 11.993 9.210 1.00 72.38 80 GLU A C 1
ATOM 660 O O . GLU A 1 80 ? 0.278 12.398 9.476 1.00 72.38 80 GLU A O 1
ATOM 665 N N . VAL A 1 81 ? -1.635 12.546 8.276 1.00 66.56 81 VAL A N 1
ATOM 666 C CA . VAL A 1 81 ? -1.286 13.715 7.447 1.00 66.56 81 VAL A CA 1
ATOM 667 C C . VAL A 1 81 ? -2.150 14.904 7.837 1.00 66.56 81 VAL A C 1
ATOM 669 O O . VAL A 1 81 ? -3.356 14.674 8.099 1.00 66.56 81 VAL A O 1
#

Radius of gyration: 19.33 Å; chains: 1; bounding box: 39×23×46 Å

Sequence (81 aa):
MGFERFKSDEEIMEWFEREMEAGNFVSVENLEEAKKGLAEAADRALKRRELRLLFTSPEEKEKAIRVLKELFGEKLEIIEV